Protein AF-A0A392W8D7-F1 (afdb_monomer_lite)

Secondary structure (DSSP, 8-state):
--GGG-PPPPP-SS-HHHHHHHHHHHHHHTTHHHHHHHT---PPPPSS--HHHHHH--

Organism: NCBI:txid97028

pLDDT: 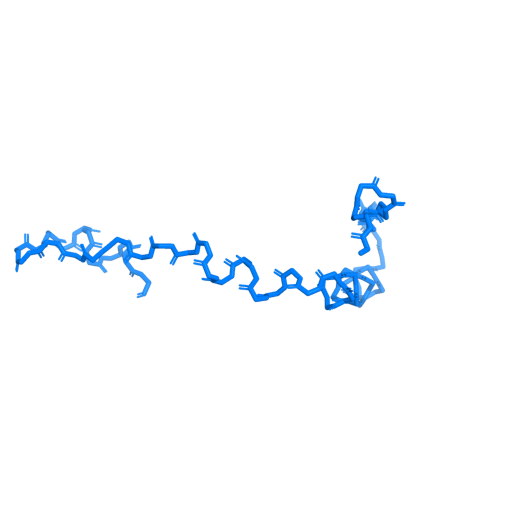mean 78.11, std 13.37, range [54.28, 97.0]

Structure (mmCIF, N/CA/C/O backbone):
data_AF-A0A392W8D7-F1
#
_entry.id   AF-A0A392W8D7-F1
#
loop_
_atom_site.group_PDB
_atom_site.id
_atom_site.type_symbol
_atom_site.label_atom_id
_atom_site.label_alt_id
_atom_site.label_comp_id
_atom_site.label_asym_id
_atom_site.label_entity_id
_atom_site.label_seq_id
_atom_site.pdbx_PDB_ins_code
_atom_site.Cartn_x
_atom_site.Cartn_y
_atom_site.Cartn_z
_atom_site.occupancy
_atom_site.B_iso_or_equiv
_atom_site.auth_seq_id
_atom_site.auth_comp_id
_atom_site.auth_asym_id
_atom_site.auth_atom_id
_atom_site.pdbx_PDB_model_num
ATOM 1 N N . MET A 1 1 ? -2.797 -16.775 11.601 1.00 60.78 1 MET A N 1
ATOM 2 C CA . MET A 1 1 ? -1.632 -16.303 10.824 1.00 60.78 1 MET A CA 1
ATOM 3 C C . MET A 1 1 ? -0.962 -15.230 11.660 1.00 60.78 1 MET A C 1
ATOM 5 O O . MET A 1 1 ? -1.678 -14.430 12.240 1.00 60.78 1 MET A O 1
ATOM 9 N N . ASP A 1 2 ? 0.358 -15.261 11.818 1.00 66.31 2 ASP A N 1
ATOM 10 C CA . ASP A 1 2 ? 1.073 -14.224 12.571 1.00 66.31 2 ASP A CA 1
ATOM 11 C C . ASP A 1 2 ? 1.554 -13.159 11.581 1.00 66.31 2 ASP A C 1
ATOM 13 O O . ASP A 1 2 ? 2.518 -13.376 10.843 1.00 66.31 2 ASP A O 1
ATOM 17 N N . PHE A 1 3 ? 0.825 -12.045 11.514 1.00 64.56 3 PHE A N 1
ATOM 18 C CA . PHE A 1 3 ? 1.073 -10.964 10.558 1.00 64.56 3 PHE A CA 1
ATOM 19 C C . PHE A 1 3 ? 2.403 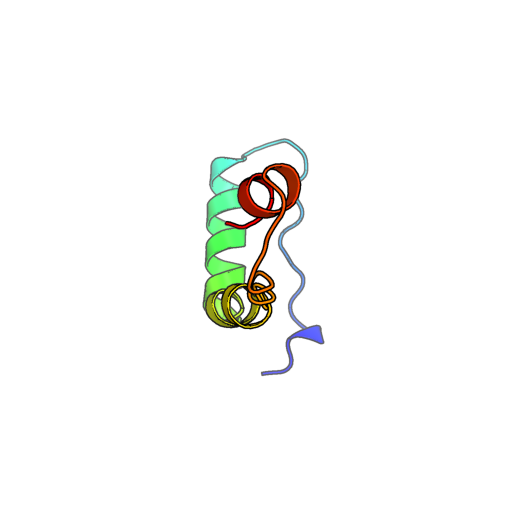-10.241 10.805 1.00 64.56 3 PHE A C 1
ATOM 21 O O . PHE A 1 3 ? 2.945 -9.632 9.888 1.00 64.56 3 PHE A O 1
ATOM 28 N N . SER A 1 4 ? 2.996 -10.398 11.996 1.00 69.56 4 SER A N 1
ATOM 29 C CA . SER A 1 4 ? 4.316 -9.844 12.328 1.00 69.56 4 SER A CA 1
ATOM 30 C C . SER A 1 4 ? 5.463 -10.413 11.478 1.00 69.56 4 SER A C 1
ATOM 32 O O . SER A 1 4 ? 6.565 -9.866 11.479 1.00 69.56 4 SER A O 1
ATOM 34 N N . LYS A 1 5 ? 5.217 -11.506 10.741 1.00 73.31 5 LYS A N 1
ATOM 35 C CA . LYS A 1 5 ? 6.215 -12.194 9.909 1.00 73.31 5 LYS A CA 1
ATOM 36 C C . LYS A 1 5 ? 6.188 -11.796 8.434 1.00 73.31 5 LYS A C 1
ATOM 38 O O . LYS A 1 5 ? 7.093 -12.198 7.705 1.00 73.31 5 LYS A O 1
ATOM 43 N N . VAL A 1 6 ? 5.180 -11.045 7.982 1.00 80.06 6 VAL A N 1
ATOM 44 C CA . VAL A 1 6 ? 5.054 -10.637 6.575 1.00 80.06 6 VAL A CA 1
ATOM 45 C C . VAL A 1 6 ? 5.364 -9.148 6.463 1.00 80.06 6 VAL A C 1
ATOM 47 O O . VAL A 1 6 ? 4.629 -8.308 6.973 1.00 80.06 6 VAL A O 1
ATOM 50 N N . ALA A 1 7 ? 6.476 -8.816 5.809 1.00 85.62 7 ALA A N 1
ATOM 51 C CA . ALA A 1 7 ? 6.864 -7.428 5.590 1.00 85.62 7 ALA A CA 1
ATOM 52 C C . ALA A 1 7 ? 6.069 -6.818 4.418 1.00 85.62 7 ALA A C 1
ATOM 54 O O . ALA A 1 7 ? 5.909 -7.489 3.392 1.00 85.62 7 ALA A O 1
ATOM 55 N N . PRO A 1 8 ? 5.602 -5.561 4.531 1.00 88.12 8 PRO A N 1
ATOM 56 C CA . PRO A 1 8 ? 4.920 -4.879 3.438 1.00 88.12 8 PRO A CA 1
ATOM 57 C C . PRO A 1 8 ? 5.877 -4.576 2.274 1.00 88.12 8 PRO A C 1
ATOM 59 O O . PRO A 1 8 ? 7.083 -4.394 2.487 1.00 88.12 8 PRO A O 1
ATOM 62 N N . PRO A 1 9 ? 5.364 -4.480 1.035 1.00 91.50 9 PRO A N 1
ATOM 63 C CA . PRO A 1 9 ? 6.168 -4.088 -0.114 1.00 91.50 9 PRO A CA 1
ATOM 64 C C . PRO A 1 9 ? 6.622 -2.625 0.007 1.00 91.50 9 PRO A C 1
ATOM 66 O O . PRO A 1 9 ? 5.813 -1.710 0.154 1.00 91.50 9 PRO A O 1
ATOM 69 N N . ILE A 1 10 ? 7.929 -2.389 -0.099 1.00 93.06 10 ILE A N 1
ATOM 70 C CA . ILE A 1 10 ? 8.525 -1.048 -0.023 1.00 93.06 10 ILE A CA 1
ATOM 71 C C . ILE A 1 10 ? 8.490 -0.389 -1.406 1.00 93.06 10 ILE A C 1
ATOM 73 O O . ILE A 1 10 ? 8.842 -1.018 -2.405 1.00 93.06 10 ILE A O 1
ATOM 77 N N . PHE A 1 11 ? 8.076 0.878 -1.459 1.00 94.62 11 PHE A N 1
ATOM 78 C CA . PHE A 1 11 ? 8.089 1.680 -2.680 1.00 94.62 11 PHE A CA 1
ATOM 79 C C . PHE A 1 11 ? 9.392 2.474 -2.795 1.00 94.62 11 PHE A C 1
ATOM 81 O O . PHE A 1 11 ? 9.753 3.207 -1.875 1.00 94.62 11 PHE A O 1
ATOM 88 N N . TYR A 1 12 ? 10.068 2.361 -3.939 1.00 94.25 12 TYR A N 1
ATOM 89 C CA . TYR A 1 12 ? 11.344 3.040 -4.202 1.00 94.25 12 TYR A CA 1
ATOM 90 C C . TYR A 1 12 ? 11.239 4.182 -5.226 1.00 94.25 12 TYR A C 1
ATOM 92 O O . TYR A 1 12 ? 12.251 4.779 -5.578 1.00 94.25 12 TYR A O 1
ATOM 100 N N . GLY A 1 13 ? 10.027 4.524 -5.677 1.00 93.44 13 GLY A N 1
ATOM 101 C CA . GLY A 1 13 ? 9.800 5.607 -6.643 1.00 93.44 13 GLY A CA 1
ATOM 102 C C . GLY A 1 13 ? 9.742 5.166 -8.110 1.00 93.44 13 GLY A C 1
ATOM 103 O O . GLY A 1 13 ? 9.504 6.004 -8.974 1.00 93.44 13 GLY A O 1
ATOM 104 N N . GLU A 1 14 ? 9.914 3.875 -8.391 1.00 95.00 14 GLU A N 1
ATOM 105 C CA . GLU A 1 14 ? 9.824 3.269 -9.725 1.00 95.00 14 GLU A CA 1
ATOM 106 C C . GLU A 1 14 ? 8.782 2.139 -9.757 1.00 95.00 14 GLU A C 1
ATOM 108 O O . GLU A 1 14 ? 8.369 1.645 -8.706 1.00 95.00 14 GLU A O 1
ATOM 113 N N . ASP A 1 15 ? 8.329 1.772 -10.961 1.00 94.81 15 ASP A N 1
ATOM 114 C CA . ASP A 1 15 ? 7.359 0.694 -11.214 1.00 94.81 15 ASP A CA 1
ATOM 115 C C . ASP A 1 15 ? 6.109 0.747 -10.320 1.00 94.81 15 ASP A C 1
ATOM 117 O O . ASP A 1 15 ? 5.709 -0.243 -9.698 1.00 94.81 15 ASP A O 1
ATOM 121 N N . TYR A 1 16 ? 5.476 1.923 -10.267 1.00 95.69 16 TYR A N 1
ATOM 122 C CA . TYR A 1 16 ? 4.290 2.165 -9.444 1.00 95.69 16 TYR A CA 1
ATOM 123 C C . TYR A 1 16 ? 3.195 1.113 -9.656 1.00 95.69 16 TYR A C 1
ATOM 125 O O . TYR A 1 16 ? 2.671 0.596 -8.676 1.00 95.69 16 TYR A O 1
ATOM 133 N N . ASP A 1 17 ? 2.905 0.738 -10.904 1.00 97.00 17 ASP A N 1
ATOM 134 C CA . ASP A 1 17 ? 1.866 -0.251 -11.219 1.00 97.00 17 ASP A CA 1
ATOM 135 C C . ASP A 1 17 ? 2.164 -1.614 -10.577 1.00 97.00 17 ASP A C 1
ATOM 137 O O . ASP A 1 17 ? 1.288 -2.256 -9.998 1.00 97.00 17 ASP A O 1
ATOM 141 N N . LEU A 1 18 ? 3.427 -2.045 -10.617 1.00 95.69 18 LEU A N 1
ATOM 142 C CA . LEU A 1 18 ? 3.853 -3.304 -10.015 1.00 95.69 18 LEU A CA 1
ATOM 143 C C . LEU A 1 18 ? 3.817 -3.234 -8.485 1.00 95.69 18 LEU A C 1
ATOM 145 O O . LEU A 1 18 ? 3.418 -4.201 -7.832 1.00 95.69 18 LEU A O 1
ATOM 149 N N . TRP A 1 19 ? 4.243 -2.110 -7.906 1.00 96.69 19 TRP A N 1
ATOM 150 C CA . TRP A 1 19 ? 4.163 -1.899 -6.463 1.00 96.69 19 TRP A CA 1
ATOM 151 C C . TRP A 1 19 ? 2.707 -1.870 -5.984 1.00 96.69 19 TRP A C 1
ATOM 153 O O . TRP A 1 19 ? 2.390 -2.534 -4.999 1.00 96.69 19 TRP A O 1
ATOM 163 N N . ALA A 1 20 ? 1.818 -1.189 -6.711 1.00 95.06 20 ALA A N 1
ATOM 164 C CA . ALA A 1 20 ? 0.400 -1.089 -6.391 1.00 95.06 20 ALA A CA 1
ATOM 165 C C . ALA A 1 20 ? -0.266 -2.472 -6.369 1.00 95.06 20 ALA A C 1
ATOM 167 O O . ALA A 1 20 ? -0.878 -2.828 -5.365 1.00 95.06 20 ALA A O 1
ATOM 168 N N . VAL A 1 21 ? -0.044 -3.302 -7.398 1.00 95.50 21 VAL A N 1
ATOM 169 C CA . VAL A 1 21 ? -0.568 -4.682 -7.444 1.00 95.50 21 VAL A CA 1
ATOM 170 C C . VAL A 1 21 ? -0.042 -5.531 -6.279 1.00 95.50 21 VAL A C 1
ATOM 172 O O . VAL A 1 21 ? -0.782 -6.317 -5.686 1.00 95.50 21 VAL A O 1
ATOM 175 N N . ARG A 1 22 ? 1.237 -5.378 -5.906 1.00 93.44 22 ARG A N 1
ATOM 176 C CA . ARG A 1 22 ? 1.821 -6.090 -4.753 1.00 93.44 22 ARG A CA 1
ATOM 177 C C . ARG A 1 22 ? 1.225 -5.624 -3.427 1.00 93.44 22 ARG A C 1
ATOM 179 O O . ARG A 1 22 ? 1.006 -6.454 -2.549 1.00 93.44 22 ARG A O 1
ATOM 186 N N . MET A 1 23 ? 0.986 -4.323 -3.277 1.00 92.69 23 MET A N 1
ATOM 187 C CA . MET A 1 23 ? 0.394 -3.743 -2.073 1.00 92.69 23 MET A CA 1
ATOM 188 C C . MET A 1 23 ? -1.073 -4.160 -1.919 1.00 92.69 23 MET A C 1
ATOM 190 O O . MET A 1 23 ? -1.486 -4.538 -0.827 1.00 92.69 23 MET A O 1
ATOM 194 N N . GLU A 1 24 ? -1.834 -4.179 -3.012 1.00 90.25 24 GLU A N 1
ATOM 195 C CA . GLU A 1 24 ? -3.222 -4.648 -3.034 1.00 90.25 24 GLU A CA 1
ATOM 196 C C . GLU A 1 24 ? -3.321 -6.124 -2.624 1.00 90.25 24 GLU A C 1
ATOM 198 O O . GLU A 1 24 ? -4.060 -6.471 -1.702 1.00 90.25 24 GLU A O 1
ATOM 203 N N . ALA A 1 25 ? -2.501 -6.991 -3.227 1.00 91.25 25 ALA A N 1
ATOM 204 C CA . ALA A 1 25 ? -2.459 -8.408 -2.871 1.00 91.25 25 ALA A CA 1
ATOM 205 C C . ALA A 1 25 ? -2.028 -8.638 -1.411 1.00 91.25 25 ALA A C 1
ATOM 207 O O . ALA A 1 25 ? -2.549 -9.539 -0.754 1.00 91.25 25 ALA A O 1
ATOM 208 N N . PHE A 1 26 ? -1.095 -7.828 -0.896 1.00 89.75 26 PHE A N 1
ATOM 209 C CA . PHE A 1 26 ? -0.665 -7.876 0.503 1.00 89.75 26 PHE A CA 1
ATOM 210 C C . PHE A 1 26 ? -1.824 -7.552 1.454 1.00 89.75 26 PHE A C 1
ATOM 212 O O . PHE A 1 26 ? -2.070 -8.318 2.378 1.00 89.75 26 PHE A O 1
ATOM 219 N N . LEU A 1 27 ? -2.577 -6.476 1.212 1.00 85.81 27 LEU A N 1
ATOM 220 C CA . LEU A 1 27 ? -3.715 -6.101 2.059 1.00 85.81 27 LEU A CA 1
ATOM 221 C C . LEU A 1 27 ? -4.853 -7.127 1.998 1.00 85.81 27 LEU A C 1
ATOM 223 O O . LEU A 1 27 ? -5.403 -7.482 3.039 1.00 85.81 27 LEU A O 1
ATOM 227 N N . TYR A 1 28 ? -5.148 -7.651 0.806 1.00 84.56 28 TYR A N 1
ATOM 228 C CA . TYR A 1 28 ? -6.161 -8.689 0.617 1.00 84.56 28 TYR A CA 1
ATOM 229 C C . TYR A 1 28 ? -5.791 -9.996 1.333 1.00 84.56 28 TYR A C 1
ATOM 231 O O . TYR A 1 28 ? -6.612 -10.589 2.024 1.00 84.56 28 TYR A O 1
ATOM 239 N N . ALA A 1 29 ? -4.535 -10.444 1.220 1.00 85.31 29 ALA A N 1
ATOM 240 C CA . ALA A 1 29 ? -4.069 -11.675 1.862 1.00 85.31 29 ALA A CA 1
ATOM 241 C C . ALA A 1 29 ? -4.039 -11.593 3.397 1.00 85.31 29 ALA A C 1
ATOM 243 O O . ALA A 1 29 ? -4.061 -12.626 4.070 1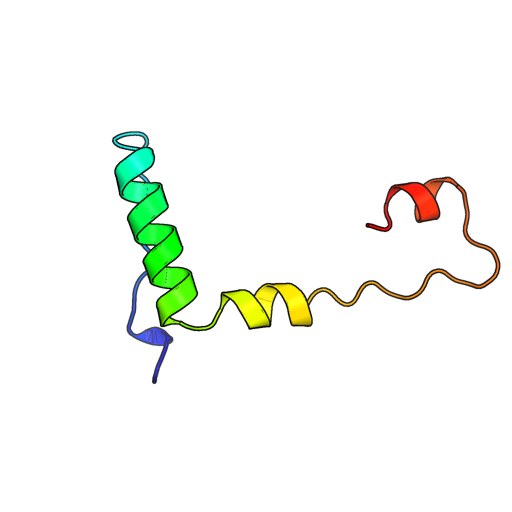.00 85.31 29 ALA A O 1
ATOM 244 N N . LEU A 1 30 ? -3.949 -10.381 3.945 1.00 82.25 30 LEU A N 1
ATOM 245 C CA . LEU A 1 30 ? -3.955 -10.137 5.383 1.00 82.25 30 LEU A CA 1
ATOM 246 C C . LEU A 1 30 ? -5.357 -9.862 5.936 1.00 82.25 30 LEU A C 1
ATOM 248 O O . LEU A 1 30 ? -5.472 -9.650 7.138 1.00 82.25 30 LEU A O 1
ATOM 252 N N . ASP A 1 31 ? -6.390 -9.860 5.083 1.00 76.00 31 ASP A N 1
ATOM 253 C CA . ASP A 1 31 ? -7.765 -9.478 5.439 1.00 76.00 31 ASP A CA 1
ATOM 254 C C . ASP A 1 31 ? -7.854 -8.072 6.075 1.00 76.00 31 ASP A C 1
ATOM 256 O O . ASP A 1 31 ? -8.821 -7.701 6.732 1.00 76.00 31 ASP A O 1
ATOM 260 N N . LEU A 1 32 ? -6.821 -7.245 5.861 1.00 70.62 32 LEU A N 1
ATOM 261 C CA . LEU A 1 32 ? -6.708 -5.899 6.434 1.00 70.62 32 LEU A CA 1
ATOM 262 C C . LEU A 1 32 ? -7.646 -4.900 5.761 1.00 70.62 32 LEU A C 1
ATOM 264 O O . LEU A 1 32 ? -7.782 -3.771 6.230 1.00 70.62 32 LEU A O 1
ATOM 268 N N . TRP A 1 33 ? -8.260 -5.295 4.648 1.00 67.88 33 TRP A N 1
ATOM 269 C CA . TRP A 1 33 ? -9.202 -4.451 3.933 1.00 67.88 33 TRP A CA 1
ATOM 270 C C . TRP A 1 33 ? -10.488 -4.235 4.735 1.00 67.88 33 TRP A C 1
ATOM 272 O O . TRP A 1 33 ? -11.002 -3.124 4.744 1.00 67.88 33 TRP A O 1
ATOM 282 N N . GLU A 1 34 ? -10.947 -5.252 5.472 1.00 60.00 34 GLU A N 1
ATOM 283 C CA . GLU A 1 34 ? -12.115 -5.127 6.350 1.00 60.00 34 GLU A CA 1
ATOM 284 C C . GLU A 1 34 ? -11.751 -4.361 7.636 1.00 60.00 34 GLU A C 1
ATOM 286 O O . GLU A 1 34 ? -12.478 -3.469 8.057 1.00 60.00 34 GLU A O 1
ATOM 291 N N . THR A 1 35 ? -10.563 -4.596 8.210 1.00 60.31 35 THR A N 1
ATOM 292 C CA . THR A 1 35 ? -10.142 -3.954 9.474 1.00 60.31 35 THR A CA 1
ATOM 293 C C . THR A 1 35 ? -9.919 -2.442 9.359 1.00 60.31 35 THR A C 1
ATOM 295 O O . THR A 1 35 ? -10.219 -1.712 10.296 1.00 60.31 35 THR A O 1
ATOM 298 N N . VAL A 1 36 ? -9.405 -1.937 8.230 1.00 58.22 36 VAL A N 1
ATOM 299 C CA . VAL A 1 36 ? -9.233 -0.481 8.031 1.00 58.22 36 VAL A CA 1
ATOM 300 C C . VAL A 1 36 ? -10.576 0.239 7.863 1.00 58.22 36 VAL A C 1
ATOM 302 O O . VAL A 1 36 ? -10.669 1.424 8.183 1.00 58.22 36 VAL A O 1
ATOM 305 N N . GLU A 1 37 ? -11.606 -0.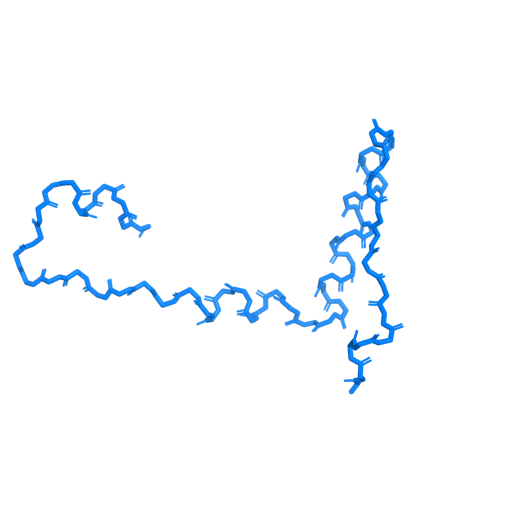448 7.364 1.00 57.59 37 GLU A N 1
ATOM 306 C CA . GLU A 1 37 ? -12.947 0.124 7.224 1.00 57.59 37 GLU A CA 1
ATOM 307 C C . GLU A 1 37 ? -13.735 0.051 8.543 1.00 57.59 37 GLU A C 1
ATOM 309 O O . GLU A 1 37 ? -14.409 1.020 8.887 1.00 57.59 37 GLU A O 1
ATOM 314 N N . ASP A 1 38 ? -13.574 -1.024 9.323 1.00 54.75 38 ASP A N 1
ATOM 315 C CA . ASP A 1 38 ? -14.278 -1.230 10.601 1.00 54.75 38 ASP A CA 1
ATOM 316 C C . ASP A 1 38 ? -13.711 -0.374 11.760 1.00 54.75 38 ASP A C 1
ATOM 318 O O . ASP A 1 38 ? -14.457 0.056 12.636 1.00 54.75 38 ASP A O 1
ATOM 322 N N . ASP A 1 39 ? -12.410 -0.038 11.748 1.00 54.28 39 ASP A N 1
ATOM 323 C CA . ASP A 1 39 ? -11.803 0.931 12.690 1.00 54.28 39 ASP A CA 1
ATOM 324 C C . ASP A 1 39 ? -12.072 2.403 12.304 1.00 54.28 39 ASP A C 1
ATOM 326 O O . ASP A 1 39 ? -11.657 3.333 13.006 1.00 54.28 39 ASP A O 1
ATOM 330 N N . TYR A 1 40 ? -12.776 2.655 11.195 1.00 57.50 40 TYR A N 1
ATOM 331 C CA . TYR A 1 40 ? -13.284 3.986 10.878 1.00 57.50 40 TYR A CA 1
ATOM 332 C C . TYR A 1 40 ? -14.564 4.229 11.688 1.00 57.50 40 TYR A C 1
ATOM 334 O O . TYR A 1 40 ? -15.665 4.265 11.140 1.00 57.50 40 TYR A O 1
ATOM 342 N N . ASP A 1 41 ? -14.424 4.408 13.009 1.00 56.34 41 ASP A N 1
ATOM 343 C CA . ASP A 1 41 ? -15.505 4.927 13.850 1.00 56.34 41 ASP A CA 1
ATOM 344 C C . ASP A 1 41 ? -15.817 6.346 13.374 1.00 56.34 41 ASP A C 1
ATOM 346 O O . ASP A 1 41 ? -15.204 7.338 13.782 1.00 56.34 41 ASP A O 1
ATOM 350 N N . VAL A 1 42 ? -16.758 6.450 12.436 1.00 60.16 42 VAL A N 1
ATOM 351 C CA . VAL A 1 42 ? -17.363 7.724 12.098 1.00 60.16 42 VAL A CA 1
ATOM 352 C C . VAL A 1 42 ? -18.179 8.109 13.315 1.00 60.16 42 VAL A C 1
ATOM 354 O O . VAL A 1 42 ? -19.353 7.754 13.425 1.00 60.16 42 VAL A O 1
ATOM 357 N N . SER A 1 43 ? -17.547 8.811 14.257 1.00 64.12 43 SER A N 1
ATOM 358 C CA . SER A 1 43 ? -18.246 9.322 15.424 1.00 64.12 43 SER A CA 1
ATOM 359 C C . SER A 1 43 ? -19.510 10.023 14.935 1.00 64.12 43 SER A C 1
ATOM 361 O O . SER A 1 43 ? -19.454 10.924 14.087 1.00 64.12 43 SER A O 1
ATOM 363 N N . SER A 1 44 ? -20.656 9.541 15.414 1.00 66.38 44 SER A N 1
ATOM 364 C CA . SER A 1 44 ? -21.961 10.060 15.026 1.00 66.38 44 SER A CA 1
ATOM 365 C C . SER A 1 44 ? -21.959 11.570 15.232 1.00 66.38 44 SER A C 1
ATOM 367 O O . SER A 1 44 ? -21.531 12.048 16.288 1.00 66.38 44 SER A O 1
ATOM 369 N N . LEU A 1 45 ? -22.388 12.335 14.223 1.00 72.62 45 LEU A N 1
ATOM 370 C CA . LEU A 1 45 ? -22.521 13.778 14.400 1.00 72.62 45 LEU A CA 1
ATOM 371 C C . LEU A 1 45 ? -23.446 14.042 15.60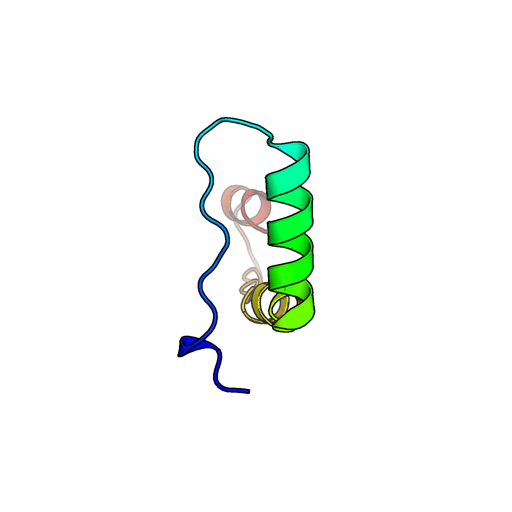5 1.00 72.62 45 LEU A C 1
ATOM 373 O O . LEU A 1 45 ? -24.452 13.345 15.760 1.00 72.62 45 LEU A O 1
ATOM 377 N N . PRO A 1 46 ? -23.125 15.025 16.463 1.00 73.19 46 PRO A N 1
ATOM 378 C CA . PRO A 1 46 ? -24.051 15.467 17.501 1.00 73.19 46 PRO A CA 1
ATOM 379 C C . PRO A 1 46 ? -25.362 15.969 16.869 1.00 73.19 46 PRO A C 1
ATOM 381 O O . PRO A 1 46 ? -25.365 16.342 15.700 1.00 73.19 46 PRO A O 1
ATOM 384 N N . GLU A 1 47 ? -26.458 16.004 17.639 1.00 75.50 47 GLU A N 1
ATOM 385 C CA . GLU A 1 47 ? -27.810 16.373 17.158 1.00 75.50 47 GLU A CA 1
ATOM 386 C C . GLU A 1 47 ? -27.857 17.758 16.473 1.00 75.50 47 GLU A C 1
ATOM 388 O O . GLU A 1 47 ? -28.611 17.945 15.522 1.00 75.50 47 GLU A O 1
ATOM 393 N N . ASP A 1 48 ? -26.962 18.674 16.870 1.00 82.69 48 ASP A N 1
ATOM 394 C CA . ASP A 1 48 ? -26.752 19.993 16.259 1.00 82.69 48 ASP A CA 1
ATOM 395 C C . ASP A 1 48 ? -25.298 20.164 15.773 1.00 82.69 48 ASP A C 1
ATOM 397 O O . ASP A 1 48 ? -24.469 20.801 16.440 1.00 82.69 48 ASP A O 1
ATOM 401 N N . PRO A 1 49 ? -24.929 19.594 14.615 1.00 76.56 49 P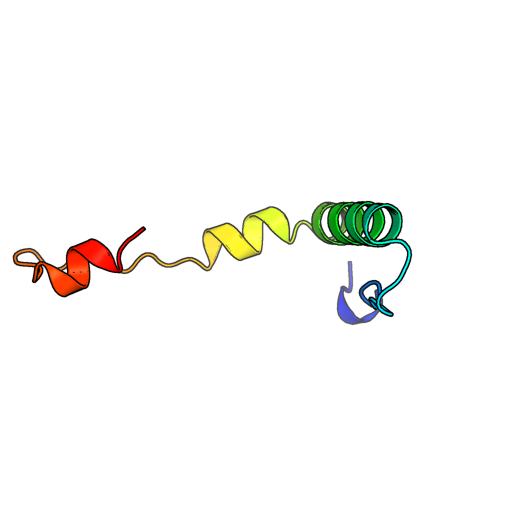RO A N 1
ATOM 402 C CA . PRO A 1 49 ? -23.573 19.706 14.120 1.00 76.56 49 PRO A CA 1
ATOM 403 C C . PRO A 1 49 ? -23.332 21.068 13.467 1.00 76.56 49 PRO A C 1
ATOM 405 O O . PRO A 1 49 ? -24.175 21.635 12.773 1.00 76.56 49 PRO A O 1
ATOM 408 N N . THR A 1 50 ? -22.123 21.597 13.629 1.00 83.06 50 THR A N 1
ATOM 409 C CA . THR A 1 50 ? -21.717 22.817 12.919 1.00 83.06 50 THR A CA 1
ATOM 410 C C . THR A 1 50 ? -21.411 22.485 11.454 1.00 83.06 50 THR A C 1
ATOM 412 O O . THR A 1 50 ? -20.881 21.416 11.160 1.00 83.06 50 THR A O 1
ATOM 415 N N . ALA A 1 51 ? -21.625 23.419 10.520 1.00 80.12 51 ALA A N 1
ATOM 416 C CA . ALA A 1 51 ? -21.300 23.224 9.097 1.00 80.12 51 ALA A CA 1
ATOM 417 C C . ALA A 1 51 ? -19.836 22.800 8.841 1.00 80.12 51 ALA A C 1
ATOM 419 O O . ALA A 1 51 ? -19.542 22.117 7.863 1.00 80.12 51 ALA A O 1
ATOM 420 N N . ALA A 1 52 ? -18.915 23.180 9.733 1.00 76.94 52 ALA A N 1
ATOM 421 C CA . ALA A 1 52 ? -17.537 22.701 9.720 1.00 76.94 52 ALA A CA 1
ATOM 422 C C . ALA A 1 52 ? -17.435 21.201 10.051 1.00 76.94 52 ALA A C 1
ATOM 424 O O . ALA A 1 52 ? -16.702 20.497 9.376 1.00 76.94 52 ALA A O 1
ATOM 425 N N . GLN A 1 53 ? -18.202 20.696 11.023 1.00 72.75 53 GLN A N 1
ATOM 426 C CA . GLN A 1 53 ? -18.231 19.276 11.399 1.00 72.75 53 GLN A CA 1
ATOM 427 C C . GLN A 1 53 ? -18.872 18.419 10.304 1.00 72.75 53 GLN A C 1
ATOM 429 O O . GLN A 1 53 ? -18.316 17.391 9.939 1.00 72.75 53 GLN A O 1
ATOM 434 N N . MET A 1 54 ? -19.974 18.889 9.708 1.00 76.56 54 MET A N 1
ATOM 435 C CA . MET A 1 54 ? -20.620 18.207 8.576 1.00 76.56 54 MET A CA 1
ATOM 436 C C . MET A 1 54 ? -19.702 18.090 7.353 1.00 76.56 54 MET A C 1
ATOM 438 O O . MET A 1 54 ? -19.824 17.147 6.587 1.00 76.56 54 MET A O 1
ATOM 442 N N . LYS A 1 55 ? -18.779 19.043 7.160 1.00 74.25 55 LYS A N 1
ATOM 443 C CA . LYS A 1 55 ? -17.805 19.025 6.055 1.00 74.25 55 LYS A CA 1
ATOM 444 C C . LYS A 1 55 ? -16.662 18.031 6.246 1.00 74.25 55 LYS A C 1
ATOM 446 O O . LYS A 1 55 ? -16.000 17.695 5.270 1.00 74.25 55 LYS A O 1
ATOM 451 N N . ILE A 1 56 ? -16.367 17.680 7.494 1.00 73.56 56 ILE A N 1
ATOM 452 C CA . ILE A 1 56 ? -15.247 16.808 7.872 1.00 73.56 56 ILE A CA 1
ATOM 453 C C . ILE A 1 56 ? -15.751 15.369 8.095 1.00 73.56 56 ILE A C 1
ATOM 455 O O . ILE A 1 56 ? -14.958 14.433 8.110 1.00 73.56 56 ILE A O 1
ATOM 459 N N . HIS A 1 57 ? -17.067 15.191 8.229 1.00 68.62 57 HIS A N 1
ATOM 460 C CA . HIS A 1 57 ? -17.741 13.898 8.225 1.00 68.62 57 HIS A CA 1
ATOM 461 C C . HIS A 1 57 ? -17.806 13.337 6.792 1.00 68.62 57 HIS A C 1
ATOM 463 O O . HIS A 1 57 ? -18.084 14.094 5.859 1.00 68.62 57 HIS A O 1
ATOM 469 N N . LYS A 1 58 ? -17.492 12.046 6.625 1.00 64.00 58 LYS A N 1
ATOM 470 C CA . LYS A 1 58 ? -17.435 11.352 5.327 1.00 64.00 58 LYS A CA 1
ATOM 471 C C . LYS A 1 58 ? -18.828 11.056 4.777 1.00 64.00 58 LYS A C 1
ATOM 473 O O . LYS A 1 58 ? -19.703 10.675 5.584 1.00 64.00 58 LYS A O 1
#

InterPro domains:
  IPR025314 Domain of unknown function DUF4219 [PF13961] (13-37)

Radius of gyration: 17.38 Å; chains: 1; bounding box: 39×40×29 Å

Foldseek 3Di:
DPCVPDDQQDDPPPPVVVSVVSNVVNCVVVVVVVVVVVVPCQPDAPPDHDPVNVVVRD

Sequence (58 aa):
MDFSKVAPPIFYGEDYDLWAVRMEAFLYALDLWETVEDDYDVSSLPEDPTAAQMKIHK